Protein 7CLA (pdb70)

InterPro domains:
  IPR000551 MerR-type HTH domain [PF13411] (4-72)
  IPR000551 MerR-type HTH domain [PS50937] (3-72)
  IPR000551 MerR-type HTH domain [SM00422] (4-73)
  IPR009061 Putative DNA-binding domain superfamily [SSF46955] (4-116)
  IPR012925 TipAS antibiotic-recognition domain [PF07739] (133-251)
  IPR036244 TipA-like multidrug resistance regulator, antibiotic-recognition domain [G3DSA:1.10.490.50] (163-255)
  IPR036244 TipA-like multidrug resistance regulator, antibiotic-recognition domain [SSF89082] (163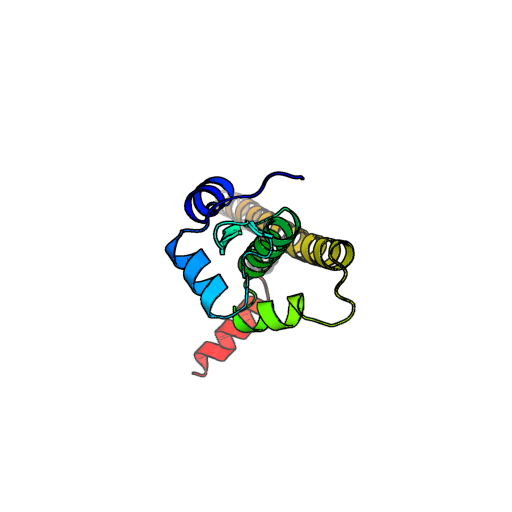-253)
  IPR047057 MerR transcriptional regulator [PTHR30204] (3-144)

B-factor: mean 44.34, std 19.72, range [11.97, 107.4]

Organism: Caulobacter vibrioides (strain ATCC 19089 / CIP 103742 / CB 15) (NCBI:txid190650)

Foldseek 3Di:
DADWAALVRLCVVPVPHSVVQVVCCVVVQQNQPDADPVRDGTHDPVSNLSVVQVVLCVVLVNDPVVSSVQCVPPPNDSVVSVVVSVVSVVVVVVLVVVVVVLVVVCVCCVVPVVPPDPVSNPPRDDVVVVVVVVVVVVD

Solvent-accessible surface area: 10253 Å² total; per-residue (Å²): 175,179,61,67,44,55,34,168,91,0,13,224,103,38,72,15,61,61,64,29,0,90,120,16,17,79,96,29,1,0,107,8,116,29,103,33,121,87,59,136,96,48,1,33,118,103,0,38,44,45,4,78,2,0,60,56,20,124,69,19,130,26,85,85,150,68,0,56,40,35,12,76,106,121,82,76,83,54,50,54,20,60,176,56,10,172,131,120,60,34,50,67,66,113,57,132,57,120,38,88,90,21,88,81,120,38,81,69,30,104,149,42,133,110,116,37,84,107,129,35,66,140,78,6,115,30,96,87,92,82,51,147,87,88,65,176,97,122,188

Sequence (139 aa):
HMSVYTVKQMARLSGVSVRALHHYDAIGLLKPRAVGANGYRYYDRQDLLRLQQILFHRALETPLKDIQAALDQPGFDLAAALRAQRERLAAQAERYARLVDVVDRTLADLEGDETMDDKHLFEGFDPEKQARHEAWLVE

Radius of gyration: 21.55 Å; Cα contacts (8 Å, |Δi|>4): 96; chains: 1; bounding box: 35×56×55 Å

Structure (mmCIF, N/CA/C/O backbone):
data_7CLA
#
_entry.id   7CLA
#
_cell.length_a   89.572
_cell.length_b   89.572
_cell.length_c   88.961
_cell.angle_alpha   90.000
_cell.angle_beta   90.000
_cell.angle_gamma   120.000
#
_symmetry.space_group_name_H-M   'P 65 2 2'
#
loop_
_entity.id
_entity.type
_entity.pdbx_description
1 polymer 'HTH-type transcriptional regulator SkgA'
2 water water
#
loop_
_atom_site.group_PDB
_atom_site.id
_atom_site.type_symbol
_atom_site.label_atom_id
_atom_site.label_alt_id
_atom_site.label_comp_id
_atom_site.label_asym_id
_atom_site.label_entity_id
_atom_site.label_seq_id
_atom_site.pdbx_PDB_ins_code
_atom_site.Cartn_x
_atom_site.Cartn_y
_atom_site.Cartn_z
_atom_site.occupancy
_atom_site.B_iso_or_equiv
_atom_site.auth_seq_id
_atom_site.auth_comp_id
_atom_site.auth_asym_id
_atom_site.auth_atom_id
_atom_site.pdbx_PDB_model_num
ATOM 1 N N . HIS A 1 7 ? -6.887 33.062 29.555 1.00 58.91 0 HIS A N 1
ATOM 2 C CA . HIS A 1 7 ? -7.804 31.867 29.651 1.00 57.90 0 HIS A CA 1
ATOM 3 C C . HIS A 1 7 ? -7.267 30.718 28.783 1.00 52.19 0 HIS A C 1
ATOM 4 O O . HIS A 1 7 ? -6.639 29.807 29.338 1.00 48.62 0 HIS A O 1
ATOM 11 N N . MET A 1 8 ? -7.540 30.726 27.470 1.00 50.01 1 MET A N 1
ATOM 12 C CA . MET A 1 8 ? -7.083 29.647 26.544 1.00 42.10 1 MET A CA 1
ATOM 13 C C . MET A 1 8 ? -5.712 30.044 25.961 1.00 33.83 1 MET A C 1
ATOM 14 O O . MET A 1 8 ? -4.998 29.158 25.487 1.00 29.17 1 MET A O 1
ATOM 19 N N . SER A 1 9 ? -5.344 31.332 26.039 1.00 28.62 2 SER A N 1
ATOM 20 C CA . SER A 1 9 ? -4.046 31.871 25.562 1.00 27.96 2 SER A CA 1
ATOM 21 C C . SER A 1 9 ? -2.873 31.096 26.169 1.00 27.80 2 SER A C 1
ATOM 22 O O . SER A 1 9 ? -2.936 30.733 27.346 1.00 26.43 2 SER A O 1
ATOM 25 N N . VAL A 1 10 ? -1.852 30.818 25.361 1.00 25.52 3 VAL A N 1
ATOM 26 C CA . VAL A 1 10 ? -0.601 30.173 25.820 1.00 26.02 3 VAL A CA 1
ATOM 27 C C . VAL A 1 10 ? 0.566 30.983 25.223 1.00 26.91 3 VAL A C 1
ATOM 28 O O . VAL A 1 10 ? 0.417 31.598 24.166 1.00 27.40 3 VAL A O 1
ATOM 32 N N . TYR A 1 11 ? 1.705 30.965 25.901 1.00 25.77 4 TYR A N 1
ATOM 33 C CA . TYR A 1 11 ? 2.780 31.957 25.730 1.00 23.56 4 TYR A CA 1
ATOM 34 C C . TYR A 1 11 ? 4.109 31.238 25.636 1.00 25.92 4 TYR A C 1
ATOM 35 O O . TYR A 1 11 ? 4.309 30.232 26.334 1.00 29.55 4 TYR A O 1
ATOM 44 N N . THR A 1 12 ? 4.987 31.706 24.753 1.00 27.46 5 THR A N 1
ATOM 45 C CA . THR A 1 12 ? 6.421 31.297 24.690 1.00 24.12 5 THR A CA 1
ATOM 46 C C . THR A 1 12 ? 7.142 32.042 25.808 1.00 23.36 5 THR A C 1
ATOM 47 O O . THR A 1 12 ? 6.551 32.954 26.430 1.00 21.14 5 THR A O 1
ATOM 51 N N . VAL A 1 13 ? 8.388 31.721 25.978 1.00 23.42 6 VAL A N 1
ATOM 52 C CA . VAL A 1 13 ? 9.204 32.394 26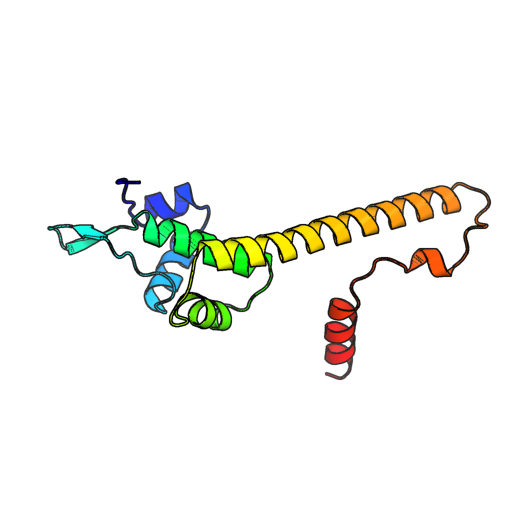.998 1.00 29.27 6 VAL A CA 1
ATOM 53 C C . VAL A 1 13 ? 9.261 33.887 26.681 1.00 27.86 6 VAL A C 1
ATOM 54 O O . VAL A 1 13 ? 9.138 34.680 27.626 1.00 26.13 6 VAL A O 1
ATOM 58 N N . LYS A 1 14 ? 9.485 34.238 25.427 1.00 30.34 7 LYS A N 1
ATOM 59 C CA . LYS A 1 14 ? 9.574 35.650 25.001 1.00 31.10 7 LYS A CA 1
ATOM 60 C C . LYS A 1 14 ? 8.292 36.389 25.370 1.00 27.13 7 LYS A C 1
ATOM 61 O O . LYS A 1 14 ? 8.375 37.495 25.855 1.00 26.15 7 LYS A O 1
ATOM 67 N N . GLN A 1 15 ? 7.156 35.766 25.116 1.00 25.17 8 GLN A N 1
ATOM 68 C CA . GLN A 1 15 ? 5.843 36.390 25.393 1.00 25.01 8 GLN A CA 1
ATOM 69 C C . GLN A 1 15 ? 5.620 36.480 26.897 1.00 21.95 8 GLN A C 1
ATOM 70 O O . GLN A 1 15 ? 5.060 37.475 27.292 1.00 22.23 8 GLN A O 1
ATOM 76 N N . MET A 1 16 ? 6.010 35.451 27.672 1.00 20.63 9 MET A N 1
ATOM 77 C CA . MET A 1 16 ? 5.729 35.358 29.117 1.00 18.93 9 MET A CA 1
ATOM 78 C C . MET A 1 16 ? 6.541 36.467 29.821 1.00 20.05 9 MET A C 1
ATOM 79 O O . MET A 1 16 ? 5.972 37.213 30.689 1.00 18.08 9 MET A O 1
ATOM 84 N N . ALA A 1 17 ? 7.784 36.672 29.373 1.00 20.93 1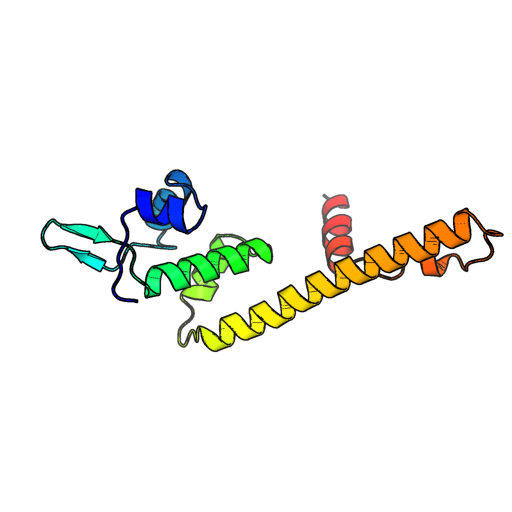0 ALA A N 1
ATOM 85 C CA . ALA A 1 17 ? 8.668 37.763 29.846 1.00 22.01 10 ALA A CA 1
ATOM 86 C C . ALA A 1 17 ? 7.973 39.108 29.648 1.00 22.37 10 ALA A C 1
ATOM 87 O O . ALA A 1 17 ? 7.758 39.789 30.678 1.00 22.05 10 ALA A O 1
ATOM 89 N N . ARG A 1 18 ? 7.603 39.419 28.410 1.00 24.24 11 ARG A N 1
ATOM 90 C CA . ARG A 1 18 ? 6.936 40.685 28.004 1.00 30.48 11 ARG A CA 1
ATOM 91 C C . ARG A 1 18 ? 5.651 40.901 28.803 1.00 26.53 11 ARG A C 1
ATOM 92 O O . ARG A 1 18 ? 5.540 41.917 29.435 1.00 31.02 11 ARG A O 1
ATOM 100 N N . LEU A 1 19 ? 4.822 39.894 28.935 1.00 24.27 12 LEU A N 1
ATOM 101 C CA . LEU A 1 19 ? 3.551 39.973 29.699 1.00 23.61 12 LEU A CA 1
ATOM 102 C C . LEU A 1 19 ? 3.786 40.217 31.190 1.00 24.00 12 LEU A C 1
ATOM 103 O O . LEU A 1 19 ? 3.095 41.029 31.758 1.00 27.09 12 LEU A O 1
ATOM 108 N N . SER A 1 20 ? 4.736 39.517 31.813 1.00 25.34 13 SER A N 1
ATOM 109 C CA . SER A 1 20 ? 4.904 39.402 33.282 1.00 23.93 13 SER A CA 1
ATOM 110 C C . SER A 1 20 ? 5.920 40.406 33.814 1.00 23.95 13 SER A C 1
ATOM 111 O O . SER A 1 20 ? 5.895 40.656 35.006 1.00 24.43 13 SER A O 1
ATOM 114 N N . GLY A 1 21 ? 6.839 40.867 32.970 1.00 25.03 14 GLY A N 1
ATOM 115 C CA . GLY A 1 21 ? 7.975 41.697 33.397 1.00 25.23 14 GLY A CA 1
ATOM 116 C C . GLY A 1 21 ? 9.111 40.889 34.009 1.00 26.96 14 GLY A C 1
ATOM 117 O O . GLY A 1 21 ? 10.065 41.497 34.485 1.00 30.60 14 GLY A O 1
ATOM 118 N N . VAL A 1 22 ? 8.993 39.571 34.128 1.00 27.54 15 VAL A N 1
ATOM 119 C CA . VAL A 1 22 ? 10.111 38.685 34.553 1.00 26.36 15 VAL A CA 1
ATOM 120 C C . VAL A 1 22 ? 10.977 38.436 33.304 1.00 30.15 15 VAL A C 1
ATOM 121 O O . VAL A 1 22 ? 10.471 38.390 32.173 1.00 34.37 15 VAL A O 1
ATOM 125 N N . SER A 1 23 ? 12.282 38.342 33.439 1.00 31.61 16 SER A N 1
ATOM 126 C CA . SER A 1 23 ? 13.146 38.231 32.250 1.00 32.61 16 SER A CA 1
ATOM 127 C C . SER A 1 23 ? 13.118 36.779 31.758 1.00 31.91 16 SER A C 1
ATOM 128 O O . SER A 1 23 ? 12.829 35.843 32.546 1.00 32.65 16 SER A O 1
ATOM 131 N N . VAL A 1 24 ? 13.467 36.606 30.501 1.00 30.55 17 VAL A N 1
ATOM 132 C CA . VAL A 1 24 ? 13.780 35.292 29.886 1.00 33.86 17 VAL A CA 1
ATOM 133 C C . VAL A 1 24 ? 14.821 34.522 30.720 1.00 36.16 17 VAL A C 1
ATOM 134 O O . VAL A 1 24 ? 14.577 33.337 30.972 1.00 36.18 17 VAL A O 1
ATOM 138 N N . ARG A 1 25 ? 15.848 35.200 31.245 1.00 38.40 18 ARG A N 1
ATOM 139 C CA . ARG A 1 25 ? 16.890 34.611 32.130 1.00 39.89 18 ARG A CA 1
ATOM 140 C C . ARG A 1 25 ? 16.191 33.982 33.337 1.00 38.68 18 ARG A C 1
ATOM 141 O O . ARG A 1 25 ? 16.311 32.763 33.550 1.00 41.77 18 ARG A O 1
ATOM 143 N N . ALA A 1 26 ? 15.425 34.762 34.078 1.00 34.42 19 ALA A N 1
ATOM 144 C CA . ALA A 1 26 ? 14.751 34.221 35.273 1.00 32.47 19 ALA A CA 1
ATOM 145 C C . ALA A 1 26 ? 13.807 33.061 34.905 1.00 32.17 19 ALA A C 1
ATOM 146 O O . ALA A 1 26 ? 13.734 32.077 35.621 1.00 38.62 19 ALA A O 1
ATOM 148 N N . LEU A 1 27 ? 13.065 33.137 33.822 1.00 32.86 20 LEU A N 1
ATOM 149 C CA . LEU A 1 27 ? 12.027 32.101 33.556 1.00 34.07 20 LEU A CA 1
ATOM 150 C C . LEU A 1 27 ? 12.685 30.757 33.230 1.00 30.78 20 LEU A C 1
ATOM 151 O O . LEU A 1 27 ? 12.106 29.707 33.537 1.00 28.74 20 LEU A O 1
ATOM 156 N N . HIS A 1 28 ? 13.840 30.806 32.597 1.00 31.74 21 HIS A N 1
ATOM 157 C CA . HIS A 1 28 ? 14.649 29.608 32.262 1.00 35.17 21 HIS A CA 1
ATOM 158 C C . HIS A 1 28 ? 15.215 28.999 33.546 1.00 37.45 21 HIS A C 1
ATOM 159 O O . HIS A 1 28 ? 15.212 27.765 33.680 1.00 34.84 21 HIS A O 1
ATOM 166 N N . HIS A 1 29 ? 15.590 29.853 34.494 1.00 40.09 22 HIS A N 1
ATOM 167 C CA . HIS A 1 29 ? 16.078 29.421 35.817 1.00 45.73 22 HIS A CA 1
ATOM 168 C C . HIS A 1 29 ? 14.941 28.816 36.627 1.00 44.47 22 HIS A C 1
ATOM 169 O O . HIS A 1 29 ? 15.131 27.671 37.150 1.00 45.34 22 HIS A O 1
ATOM 176 N N . TYR A 1 30 ? 13.782 29.471 36.617 1.00 40.63 23 TYR A N 1
ATOM 177 C CA . TYR A 1 30 ? 12.580 28.993 37.335 1.00 38.10 23 TYR A CA 1
ATOM 178 C C . TYR A 1 30 ? 12.189 27.654 36.757 1.00 37.65 23 TYR A C 1
ATOM 179 O O . TYR A 1 30 ? 11.735 26.794 37.507 1.00 38.47 23 TYR A O 1
ATOM 188 N N . ASP A 1 31 ? 12.378 27.490 35.454 1.00 40.77 24 ASP A N 1
ATOM 189 C CA . ASP A 1 31 ? 12.066 26.219 34.730 1.00 43.78 24 ASP A CA 1
ATOM 190 C C . ASP A 1 31 ? 13.056 25.122 35.146 1.00 44.32 24 ASP A C 1
ATOM 191 O O . ASP A 1 31 ? 12.642 23.988 35.392 1.00 43.11 24 ASP A O 1
ATOM 196 N N . ALA A 1 32 ? 14.337 25.447 35.175 1.00 47.48 25 ALA A N 1
ATOM 197 C CA . ALA A 1 32 ? 15.407 24.457 35.402 1.00 51.19 25 ALA A CA 1
ATOM 198 C C . ALA A 1 32 ? 15.216 23.864 36.810 1.00 55.28 25 ALA A C 1
ATOM 199 O O . ALA A 1 32 ? 15.251 22.599 36.952 1.00 56.46 25 ALA A O 1
ATOM 201 N N . ILE A 1 33 ? 14.912 24.728 37.792 1.00 51.66 26 ILE A N 1
ATOM 202 C CA . ILE A 1 33 ? 14.842 24.330 39.235 1.00 50.16 26 ILE A CA 1
ATOM 203 C C . ILE A 1 33 ? 13.438 23.805 39.605 1.00 51.90 26 ILE A C 1
ATOM 204 O O . ILE A 1 33 ? 13.221 23.515 40.794 1.00 62.95 26 ILE A O 1
ATOM 209 N N . GLY A 1 34 ? 12.522 23.635 38.650 1.00 47.38 27 GLY A N 1
ATOM 210 C CA . GLY A 1 34 ? 11.227 22.956 38.847 1.00 43.85 27 GLY A CA 1
ATOM 211 C C . GLY A 1 34 ? 10.186 23.872 39.481 1.00 44.04 27 GLY A C 1
ATOM 212 O O . GLY A 1 34 ? 9.017 23.433 39.745 1.00 41.27 27 GLY A O 1
ATOM 213 N N . LEU A 1 35 ? 10.562 25.121 39.710 1.00 42.55 28 LEU A N 1
ATOM 214 C CA . LEU A 1 35 ? 9.664 26.133 40.313 1.00 42.29 28 LEU A CA 1
ATOM 215 C C . LEU A 1 35 ? 8.495 26.450 39.368 1.00 40.63 28 LEU A C 1
ATOM 216 O O . LEU A 1 35 ? 7.356 26.497 39.830 1.00 42.23 28 LEU A O 1
ATOM 221 N N . LEU A 1 36 ? 8.772 26.667 38.081 1.00 39.83 29 LEU A N 1
ATOM 222 C CA . LEU A 1 36 ? 7.750 27.008 37.062 1.00 35.54 29 LEU A CA 1
ATOM 223 C C . LEU A 1 36 ? 8.155 26.416 35.735 1.00 35.69 29 LEU A C 1
ATOM 224 O O . LEU A 1 36 ? 8.976 27.022 35.098 1.00 33.90 29 LEU A O 1
ATOM 229 N N . LYS A 1 37 ? 7.543 25.290 35.380 1.00 41.06 30 LYS A N 1
ATOM 230 C CA . LYS A 1 37 ? 7.766 24.507 34.146 1.00 41.47 30 LYS A CA 1
ATOM 231 C C . LYS A 1 37 ? 6.568 24.691 33.218 1.00 42.97 30 LYS A C 1
ATOM 232 O O . LYS A 1 37 ? 5.471 24.264 33.589 1.00 46.85 30 LYS A O 1
ATOM 238 N N . PRO A 1 38 ? 6.712 25.268 32.000 1.00 39.32 31 PRO A N 1
ATOM 239 C CA . PRO A 1 38 ? 5.574 25.406 31.101 1.00 41.52 31 PRO A CA 1
ATOM 240 C C . PRO A 1 38 ? 4.901 24.040 30.900 1.00 46.45 31 PRO A C 1
ATOM 241 O O . PRO A 1 38 ? 5.513 23.183 30.270 1.00 44.88 31 PRO A O 1
ATOM 245 N N . ARG A 1 39 ? 3.652 23.937 31.362 1.00 53.21 32 ARG A N 1
ATOM 246 C CA . ARG A 1 39 ? 2.772 22.742 31.321 1.00 57.92 32 ARG A CA 1
ATOM 247 C C . ARG A 1 39 ? 2.320 22.455 29.894 1.00 61.49 32 ARG A C 1
ATOM 248 O O . ARG A 1 39 ? 2.550 21.354 29.439 1.00 56.03 32 ARG A O 1
ATOM 256 N N . ALA A 1 40 ? 1.659 23.423 29.256 1.00 64.56 33 ALA A N 1
ATOM 257 C CA . ALA A 1 40 ? 1.110 23.228 27.899 1.00 64.51 33 ALA A CA 1
ATOM 258 C C . ALA A 1 40 ? 2.209 22.860 26.900 1.00 69.68 33 ALA A C 1
ATOM 259 O O . ALA A 1 40 ? 3.190 23.575 26.740 1.00 62.14 33 ALA A O 1
ATOM 261 N N . VAL A 1 41 ? 2.030 21.709 26.261 1.00 72.40 34 VAL A N 1
ATOM 262 C CA . VAL A 1 41 ? 2.988 21.235 25.232 1.00 71.74 34 VAL A CA 1
ATOM 263 C C . VAL A 1 41 ? 2.209 21.108 23.935 1.00 67.18 34 VAL A C 1
ATOM 264 O O . VAL A 1 41 ? 1.174 20.447 23.951 1.00 65.02 34 VAL A O 1
ATOM 268 N N . GLY A 1 42 ? 2.789 21.629 22.852 1.00 64.70 35 GLY A N 1
ATOM 269 C CA . GLY A 1 42 ? 2.222 21.522 21.501 1.00 67.41 35 GLY A CA 1
ATOM 270 C C . GLY A 1 42 ? 2.630 20.215 20.835 1.00 78.21 35 GLY A C 1
ATOM 271 O O . GLY A 1 42 ? 3.301 19.394 21.462 1.00 70.93 35 GLY A O 1
ATOM 272 N N . ALA A 1 43 ? 2.209 20.033 19.579 1.00 88.96 36 ALA A N 1
ATOM 273 C CA . ALA A 1 43 ? 2.528 18.806 18.810 1.00 89.40 36 ALA A CA 1
ATOM 274 C C . ALA A 1 43 ? 3.965 18.888 18.284 1.00 91.59 36 ALA A C 1
ATOM 275 O O . ALA A 1 43 ? 4.500 17.846 17.855 1.00 94.32 36 ALA A O 1
ATOM 277 N N . ASN A 1 44 ? 4.556 20.086 18.319 1.00 87.10 37 ASN A N 1
ATOM 278 C CA . ASN A 1 44 ? 5.949 20.295 17.838 1.00 82.26 37 ASN A CA 1
ATOM 279 C C . ASN A 1 44 ? 6.915 20.163 19.021 1.00 78.41 37 ASN A C 1
ATOM 280 O O . ASN A 1 44 ? 8.064 20.633 18.900 1.00 81.24 37 ASN A O 1
ATOM 285 N N . GLY A 1 45 ? 6.458 19.545 20.115 1.00 72.30 38 GLY A N 1
ATOM 286 C CA . GLY A 1 45 ? 7.303 19.361 21.319 1.00 64.77 38 GLY A CA 1
ATOM 287 C C . GLY A 1 45 ? 7.621 20.670 22.074 1.00 58.93 38 GLY A C 1
ATOM 288 O O . GLY A 1 45 ? 8.305 20.620 23.116 1.00 57.11 38 GLY A O 1
ATOM 289 N N . TYR A 1 46 ? 7.195 21.830 21.581 1.00 52.65 39 TYR A N 1
ATOM 290 C CA . TYR A 1 46 ? 7.418 23.122 22.271 1.00 55.34 39 TYR A CA 1
ATOM 291 C C . TYR A 1 46 ? 6.467 23.183 23.475 1.00 50.25 39 TYR A C 1
ATOM 292 O O . TYR A 1 46 ? 5.319 22.617 23.470 1.00 45.52 39 TYR A O 1
ATOM 301 N N . ARG A 1 47 ? 6.986 23.857 24.498 1.00 43.37 40 ARG A N 1
ATOM 302 C CA . ARG A 1 47 ? 6.363 24.094 25.820 1.00 45.20 40 ARG A CA 1
ATOM 303 C C . ARG A 1 47 ? 5.916 25.555 25.934 1.00 38.28 40 ARG A C 1
ATOM 304 O O . ARG A 1 47 ? 6.657 26.438 25.599 1.00 32.32 40 ARG A O 1
ATOM 312 N N . TYR A 1 48 ? 4.694 25.736 26.392 1.00 33.39 41 TYR A N 1
ATOM 313 C CA . TYR A 1 48 ? 4.001 27.040 26.486 1.00 28.94 41 TYR A CA 1
ATOM 314 C C . TYR A 1 48 ? 3.418 27.165 27.874 1.00 24.73 41 TYR A C 1
ATOM 315 O O . TYR A 1 48 ? 2.940 26.197 28.432 1.00 24.22 41 TYR A O 1
ATOM 324 N N . TYR A 1 49 ? 3.447 28.376 28.383 1.00 23.82 42 TYR A N 1
ATOM 325 C CA . TYR A 1 49 ? 2.835 28.731 29.664 1.00 21.52 42 TYR A CA 1
ATOM 326 C C . TYR A 1 49 ? 1.356 28.931 29.399 1.00 21.68 42 TYR A C 1
ATOM 327 O O . TYR A 1 49 ? 0.958 29.783 28.491 1.00 18.97 42 TYR A O 1
ATOM 336 N N . ASP A 1 50 ? 0.547 28.279 30.228 1.00 22.31 43 ASP A N 1
ATOM 337 C CA . ASP A 1 50 ? -0.920 28.469 30.162 1.00 24.13 43 ASP A CA 1
ATOM 338 C C . ASP A 1 50 ? -1.372 29.281 31.382 1.00 24.00 43 ASP A C 1
ATOM 339 O O . ASP A 1 50 ? -0.531 29.595 32.249 1.00 23.46 43 ASP A O 1
ATOM 344 N N . ARG A 1 51 ? -2.672 29.571 31.450 1.00 25.04 44 ARG A N 1
ATOM 345 C CA . ARG A 1 51 ? -3.324 30.287 32.556 1.00 26.35 44 ARG A CA 1
ATOM 346 C C . ARG A 1 51 ? -2.866 29.771 33.925 1.00 28.42 44 ARG A C 1
ATOM 347 O O . ARG A 1 51 ? -2.594 30.583 34.770 1.00 29.79 44 ARG A O 1
ATOM 355 N N . GLN A 1 52 ? -2.781 28.469 34.142 1.00 29.83 45 GLN A N 1
ATOM 356 C CA . GLN A 1 52 ? -2.382 27.874 35.441 1.00 31.25 45 GLN A CA 1
ATOM 357 C C . GLN A 1 52 ? -0.933 28.266 35.761 1.00 28.49 45 GLN A C 1
ATOM 358 O O . GLN A 1 52 ? -0.669 28.577 36.965 1.00 28.85 45 GLN A O 1
ATOM 364 N N . ASP A 1 53 ? -0.058 28.268 34.750 1.00 25.12 46 ASP A N 1
ATOM 365 C CA . ASP A 1 53 ? 1.354 28.707 34.851 1.00 25.90 46 ASP A CA 1
ATOM 366 C C . ASP A 1 53 ? 1.387 30.216 35.189 1.00 26.67 46 ASP A C 1
ATOM 367 O O . ASP A 1 53 ? 2.217 30.623 35.962 1.00 25.43 46 ASP A O 1
ATOM 372 N N . LEU A 1 54 ? 0.513 31.019 34.583 1.00 27.18 47 LEU A N 1
ATOM 373 C CA . LEU A 1 54 ? 0.478 32.477 34.820 1.00 27.83 47 LEU A CA 1
ATOM 374 C C . LEU A 1 54 ? 0.129 32.735 36.297 1.00 27.49 47 LEU A C 1
ATOM 375 O O . LEU A 1 54 ? 0.775 33.649 36.961 1.00 27.26 47 LEU A O 1
ATOM 380 N N . LEU A 1 55 ? -0.818 31.963 36.810 1.00 26.06 48 LEU A N 1
ATOM 381 C CA . LEU A 1 55 ? -1.274 32.077 38.210 1.00 27.22 48 LEU A CA 1
ATOM 382 C C . LEU A 1 55 ? -0.138 31.622 39.153 1.00 27.51 48 LEU A C 1
ATOM 383 O O . LEU A 1 55 ? 0.020 32.273 40.225 1.00 27.25 48 LEU A O 1
ATOM 388 N N . ARG A 1 56 ? 0.598 30.556 38.800 1.00 25.75 49 ARG A N 1
ATOM 389 C CA . ARG A 1 56 ? 1.765 30.133 39.601 1.00 26.52 49 ARG A CA 1
ATOM 390 C C . ARG A 1 56 ? 2.817 31.243 39.539 1.00 24.63 49 ARG A C 1
ATOM 391 O O . ARG A 1 56 ? 3.387 31.547 40.551 1.00 25.88 49 ARG A O 1
ATOM 399 N N . LEU A 1 57 ? 3.103 31.844 38.379 1.00 24.94 50 LEU A N 1
ATOM 400 C CA . LEU A 1 57 ? 4.112 32.918 38.332 1.00 23.78 50 LEU A CA 1
ATOM 401 C C . LEU A 1 57 ? 3.629 34.090 39.203 1.00 23.66 50 LEU A C 1
ATOM 402 O O . LEU A 1 57 ? 4.453 34.623 39.909 1.00 22.76 50 LEU A O 1
ATOM 407 N N . GLN A 1 58 ? 2.338 34.465 39.155 1.00 21.91 51 GLN A N 1
ATOM 408 C CA . GLN A 1 58 ? 1.793 35.530 40.025 1.00 22.56 51 GLN A CA 1
ATOM 409 C C . GLN A 1 58 ? 2.040 35.188 41.512 1.00 24.27 51 GLN A C 1
ATOM 410 O O . GLN A 1 58 ? 2.348 36.126 42.337 1.00 24.50 51 GLN A O 1
ATO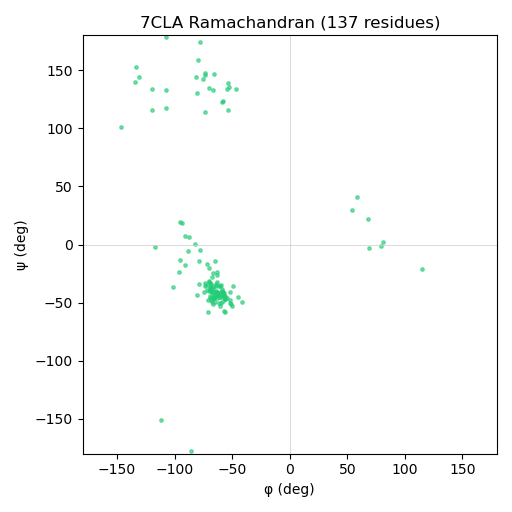M 416 N N . GLN A 1 59 ? 1.851 33.935 41.877 1.00 24.41 52 GLN A N 1
ATOM 417 C CA . GLN A 1 59 ? 2.144 33.449 43.249 1.00 27.22 52 GLN A CA 1
ATOM 418 C C . GLN A 1 59 ? 3.621 33.716 43.562 1.00 26.89 52 GLN A C 1
ATOM 419 O O . GLN A 1 59 ? 3.894 34.309 44.615 1.00 28.41 52 GLN A O 1
ATOM 425 N N . ILE A 1 60 ? 4.530 33.349 42.667 1.00 26.36 53 ILE A N 1
ATOM 426 C CA . ILE A 1 60 ? 5.990 33.604 42.876 1.00 27.09 53 ILE A CA 1
ATOM 427 C C . ILE A 1 60 ? 6.227 35.112 43.069 1.00 25.76 53 ILE A C 1
ATOM 428 O O . ILE A 1 60 ? 7.014 35.469 44.010 1.00 26.16 53 ILE A O 1
ATOM 433 N N . LEU A 1 61 ? 5.549 35.980 42.304 1.00 23.17 54 LEU A N 1
ATOM 434 C CA . LEU A 1 61 ? 5.827 37.437 42.399 1.00 24.32 54 LEU A CA 1
ATOM 435 C C . LEU A 1 61 ? 5.257 38.001 43.707 1.00 24.07 54 LEU A C 1
ATOM 436 O O . LEU A 1 61 ? 5.882 38.906 44.266 1.00 21.78 54 LEU A O 1
ATOM 441 N N . PHE A 1 62 ? 4.137 37.466 44.180 1.00 24.05 55 PHE A N 1
ATOM 442 C CA . PHE A 1 62 ? 3.547 37.882 45.462 1.00 26.01 55 PHE A CA 1
ATOM 443 C C . PHE A 1 62 ? 4.533 37.448 46.547 1.00 30.77 55 PHE A C 1
ATOM 444 O O . PHE A 1 62 ? 4.882 38.261 47.388 1.00 36.00 55 PHE A O 1
ATOM 452 N N . HIS A 1 63 ? 5.044 36.220 46.495 1.00 33.90 56 HIS A N 1
ATOM 453 C CA . HIS A 1 63 ? 5.995 35.716 47.521 1.00 33.62 56 HIS A CA 1
ATOM 454 C C . HIS A 1 63 ? 7.221 36.640 47.558 1.00 35.51 56 HIS A C 1
ATOM 455 O O . HIS A 1 63 ? 7.646 37.012 48.637 1.00 38.96 56 HIS A O 1
ATOM 462 N N . ARG A 1 64 ? 7.726 37.035 46.405 1.00 37.41 57 ARG A N 1
ATOM 463 C CA . ARG A 1 64 ? 8.928 37.889 46.358 1.00 39.55 57 ARG A CA 1
ATOM 464 C C . ARG A 1 64 ? 8.617 39.297 46.854 1.00 36.03 57 ARG A C 1
ATOM 465 O O . ARG A 1 64 ? 9.506 39.919 47.371 1.00 41.73 57 ARG A O 1
ATOM 473 N N . ALA A 1 65 ? 7.405 39.780 46.654 1.00 32.14 58 ALA A N 1
ATOM 474 C CA . ALA A 1 65 ? 7.011 41.083 47.181 1.00 29.28 58 ALA A CA 1
ATOM 475 C C . ALA A 1 65 ? 7.061 40.988 48.698 1.00 30.63 58 ALA A C 1
ATOM 476 O O . ALA A 1 65 ? 7.386 41.992 49.328 1.00 31.42 58 ALA A O 1
ATOM 478 N N . LEU A 1 66 ? 6.702 39.824 49.231 1.00 28.59 59 LEU A N 1
ATOM 479 C CA . LEU A 1 66 ? 6.622 39.569 50.683 1.00 30.78 59 LEU A CA 1
ATOM 480 C C . LEU A 1 66 ? 7.910 38.930 51.198 1.00 33.75 59 LEU A C 1
ATOM 481 O O . LEU A 1 66 ? 7.830 38.309 52.259 1.00 31.58 59 LEU A O 1
ATOM 486 N N . GLU A 1 67 ? 8.998 39.061 50.436 1.00 40.79 60 GLU A N 1
ATOM 487 C CA . GLU A 1 67 ? 10.392 38.663 50.790 1.00 46.41 60 GLU A CA 1
ATOM 488 C C . GLU A 1 67 ? 10.492 37.195 51.228 1.00 44.63 60 GLU A C 1
ATOM 489 O O . GLU A 1 67 ? 11.349 36.926 52.046 1.00 42.44 60 GLU A O 1
ATOM 495 N N . THR A 1 68 ? 9.633 36.298 50.724 1.00 41.99 61 THR A N 1
ATOM 496 C CA . THR A 1 68 ? 9.793 34.832 50.865 1.00 41.07 61 THR A CA 1
ATOM 497 C C . THR A 1 68 ? 11.020 34.378 50.084 1.00 46.49 61 THR A C 1
ATOM 498 O O . THR A 1 68 ? 11.264 34.831 48.958 1.00 44.67 61 THR A O 1
ATOM 502 N N . PRO A 1 69 ? 11.887 33.540 50.695 1.00 52.21 62 PRO A N 1
ATOM 503 C CA . PRO A 1 69 ? 13.082 33.068 49.997 1.00 50.09 62 PRO A CA 1
ATOM 504 C C . PRO A 1 69 ? 12.733 31.986 48.965 1.00 48.82 62 PRO A C 1
ATOM 505 O O . PRO A 1 69 ? 11.897 31.138 49.189 1.00 45.69 62 PRO A O 1
ATOM 509 N N . LEU A 1 70 ? 13.433 32.044 47.842 1.00 51.46 63 LEU A N 1
ATOM 510 C CA . LEU A 1 70 ? 13.196 31.205 46.654 1.00 55.65 63 LEU A CA 1
ATOM 511 C C . LEU A 1 70 ? 12.890 29.746 47.023 1.00 60.01 63 LEU A C 1
ATOM 512 O O . LEU A 1 70 ? 11.874 29.226 46.518 1.00 63.57 63 LEU A O 1
ATOM 517 N N . LYS A 1 71 ? 13.674 29.071 47.875 1.00 65.44 64 LYS A N 1
ATOM 518 C CA . LYS A 1 71 ? 13.380 27.636 48.160 1.00 67.49 64 LYS A CA 1
ATOM 519 C C . LYS A 1 71 ? 12.040 27.499 48.896 1.00 70.39 64 LYS A C 1
ATOM 520 O O . LYS A 1 71 ? 11.328 26.474 48.642 1.00 77.91 64 LYS A O 1
ATOM 526 N N . ASP A 1 72 ? 11.711 28.454 49.778 1.00 61.32 65 ASP A N 1
ATOM 527 C CA . ASP A 1 72 ? 10.471 28.388 50.594 1.00 62.39 65 ASP A CA 1
ATOM 528 C C . ASP A 1 72 ? 9.265 28.440 49.665 1.00 58.55 65 ASP A C 1
ATOM 529 O O . ASP A 1 72 ? 8.237 27.807 50.032 1.00 54.42 65 ASP A O 1
ATOM 534 N N . ILE A 1 73 ? 9.405 29.158 48.529 1.00 51.81 66 ILE A N 1
ATOM 535 C CA . ILE A 1 73 ? 8.318 29.342 47.520 1.00 44.79 66 ILE A CA 1
ATOM 536 C C . ILE A 1 73 ? 7.900 27.970 46.967 1.00 43.58 66 ILE A C 1
ATOM 537 O O . ILE A 1 73 ? 6.671 27.657 46.984 1.00 37.41 66 ILE A O 1
ATOM 542 N N . GLN A 1 74 ? 8.867 27.180 46.491 1.00 44.09 67 GLN A N 1
ATOM 543 C CA . GLN A 1 74 ? 8.558 25.856 45.908 1.00 46.94 67 GLN A CA 1
ATOM 544 C C . GLN A 1 74 ? 7.667 25.082 46.879 1.00 50.31 67 GLN A C 1
ATOM 545 O O . GLN A 1 74 ? 6.558 24.585 46.452 1.00 47.00 67 GLN A O 1
ATOM 551 N N . ALA A 1 75 ? 8.154 24.998 48.123 1.00 51.38 68 ALA A N 1
ATOM 552 C CA . ALA A 1 75 ? 7.552 24.246 49.245 1.00 53.59 68 ALA A CA 1
ATOM 553 C C . ALA A 1 75 ? 6.094 24.660 49.377 1.00 48.76 68 ALA A C 1
ATOM 554 O O . ALA A 1 75 ? 5.189 23.791 49.419 1.00 51.27 68 ALA A O 1
ATOM 556 N N . ALA A 1 76 ? 5.884 25.970 49.418 1.00 49.46 69 ALA A N 1
ATOM 557 C CA . ALA A 1 76 ? 4.565 26.587 49.710 1.00 47.88 69 ALA A CA 1
ATOM 558 C C . ALA A 1 76 ? 3.602 26.302 48.562 1.00 49.37 69 ALA A C 1
ATOM 559 O O . ALA A 1 76 ? 2.427 26.011 48.832 1.00 54.85 69 ALA A O 1
ATOM 561 N N . LEU A 1 77 ? 4.102 26.324 47.328 1.00 49.76 70 LEU A N 1
ATOM 562 C CA . LEU A 1 77 ? 3.257 26.124 46.127 1.00 53.38 70 LEU A CA 1
ATOM 563 C C . LEU A 1 77 ? 2.966 24.642 45.938 1.00 57.58 70 LEU A C 1
ATOM 564 O O . LEU A 1 77 ? 1.887 24.356 45.428 1.00 58.29 70 LEU A O 1
ATOM 569 N N . ASP A 1 78 ? 3.909 23.763 46.295 1.00 61.75 71 ASP A N 1
ATOM 570 C CA . ASP A 1 78 ? 3.796 22.297 46.038 1.00 65.26 71 ASP A CA 1
ATOM 571 C C . ASP A 1 78 ? 3.082 21.622 47.217 1.00 66.33 71 ASP A C 1
ATOM 572 O O . ASP A 1 78 ? 2.791 20.454 47.095 1.00 70.02 71 ASP A O 1
ATOM 577 N N . GLN A 1 79 ? 2.774 22.348 48.295 1.00 74.25 72 GLN A N 1
ATOM 578 C CA . GLN A 1 79 ? 2.046 21.826 49.491 1.00 76.21 72 GLN A CA 1
ATOM 579 C C . GLN A 1 79 ? 0.826 21.033 49.013 1.00 80.12 72 GLN A C 1
ATOM 580 O O . GLN A 1 79 ? 0.111 21.486 48.125 1.00 73.74 72 GLN A O 1
ATOM 586 N N . PRO A 1 80 ? 0.550 19.816 49.552 1.00 90.75 73 PRO A N 1
ATOM 587 C CA . PRO A 1 80 ? -0.647 19.064 49.184 1.00 85.93 73 PRO A CA 1
ATOM 588 C C . PRO A 1 80 ? -1.850 19.870 49.685 1.00 84.03 73 PRO A C 1
ATOM 589 O O . PRO A 1 80 ? -1.688 20.534 50.718 1.00 77.64 73 PRO A O 1
ATOM 593 N N . GLY A 1 81 ? -2.972 19.824 48.953 1.00 83.08 74 GLY A N 1
ATOM 594 C CA . GLY A 1 81 ? -4.209 20.569 49.284 1.00 80.47 74 GLY A CA 1
ATOM 595 C C . GLY A 1 81 ? -4.058 22.082 49.145 1.00 72.15 74 GLY A C 1
ATOM 596 O O . GLY A 1 81 ? -4.840 22.815 49.803 1.00 62.94 74 GLY A O 1
ATOM 597 N N . PHE A 1 82 ? -3.074 22.526 48.347 1.00 65.96 75 PHE A N 1
ATOM 598 C CA . PHE A 1 82 ? -2.812 23.955 48.025 1.00 62.26 75 PHE A CA 1
ATOM 599 C C . PHE A 1 82 ? -4.063 24.553 47.387 1.00 53.78 75 PHE A C 1
ATOM 600 O O . PHE A 1 82 ? -4.542 24.036 46.368 1.00 53.10 75 PHE A O 1
ATOM 608 N N . ASP A 1 83 ? -4.568 25.619 47.976 1.00 47.53 76 ASP A N 1
ATOM 609 C CA . ASP A 1 83 ? -5.806 26.275 47.494 1.00 50.73 76 ASP A CA 1
ATOM 610 C C . ASP A 1 83 ? -5.403 27.715 47.113 1.00 44.33 76 ASP A C 1
ATOM 611 O O . ASP A 1 83 ? -4.935 28.457 47.945 1.00 48.09 76 ASP A O 1
ATOM 616 N N . LEU A 1 84 ? -5.513 28.061 45.849 1.00 41.91 77 LEU A N 1
ATOM 617 C CA . LEU A 1 84 ? -4.983 29.326 45.303 1.00 39.89 77 LEU A CA 1
ATOM 618 C C . LEU A 1 84 ? -5.739 30.509 45.910 1.00 37.35 77 LEU A C 1
ATOM 619 O O . LEU A 1 84 ? -5.098 31.442 46.357 1.00 33.43 77 LEU A O 1
ATOM 624 N N . ALA A 1 85 ? -7.066 30.442 45.965 1.00 39.36 78 ALA A N 1
ATOM 625 C CA . ALA A 1 85 ? -7.915 31.482 46.595 1.00 39.13 78 ALA A CA 1
ATOM 626 C C . ALA A 1 85 ? -7.571 31.663 48.092 1.00 38.36 78 ALA A C 1
ATOM 627 O O . ALA A 1 85 ? -7.641 32.791 48.570 1.00 38.94 78 ALA A O 1
ATOM 629 N N . ALA A 1 86 ? -7.205 30.611 48.815 1.00 38.59 79 ALA A N 1
ATOM 630 C CA . ALA A 1 86 ? -6.760 30.722 50.222 1.00 38.64 79 ALA A CA 1
ATOM 631 C C . ALA A 1 86 ? -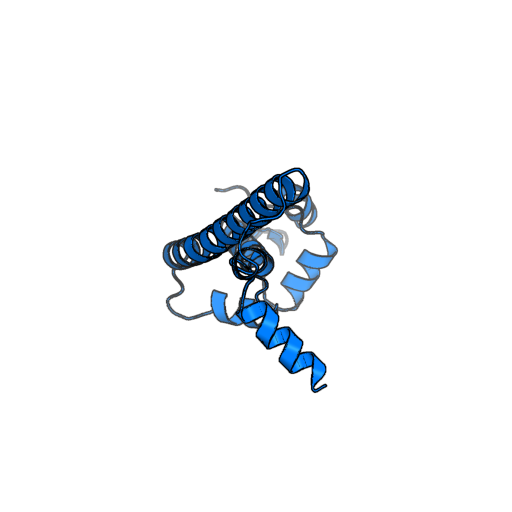5.437 31.477 50.239 1.00 36.60 79 ALA A C 1
ATOM 632 O O . ALA A 1 86 ? -5.308 32.452 51.022 1.00 37.46 79 ALA A O 1
ATOM 634 N N . ALA A 1 87 ? -4.492 31.030 49.415 1.00 35.18 80 ALA A N 1
ATOM 635 C CA . ALA A 1 87 ? -3.137 31.625 49.324 1.00 35.76 80 ALA A CA 1
ATOM 636 C C . ALA A 1 87 ? -3.268 33.119 49.011 1.00 36.35 80 ALA A C 1
ATOM 637 O O . ALA A 1 87 ? -2.593 33.933 49.696 1.00 38.05 80 ALA A O 1
ATOM 639 N N . LEU A 1 88 ? -4.110 33.464 48.027 1.00 32.64 81 LEU A N 1
ATOM 640 C CA . LEU A 1 88 ? -4.314 34.877 47.664 1.00 32.57 81 LEU A CA 1
ATOM 641 C C . LEU A 1 88 ? -4.826 35.642 48.878 1.00 31.96 81 LEU A C 1
ATOM 642 O O . LEU A 1 88 ? -4.382 36.792 49.018 1.00 32.18 81 LEU A O 1
ATOM 647 N N . ARG A 1 89 ? -5.727 35.080 49.700 1.00 33.56 82 ARG A N 1
ATOM 648 C CA . ARG A 1 89 ? -6.372 35.866 50.804 1.00 34.45 82 ARG A CA 1
ATOM 649 C C . ARG A 1 89 ? -5.355 36.107 51.899 1.00 32.09 82 ARG A C 1
ATOM 650 O O . ARG A 1 89 ? -5.385 37.170 52.470 1.00 30.57 82 ARG A O 1
ATOM 658 N N . ALA A 1 90 ? -4.478 35.144 52.120 1.00 32.16 83 ALA A N 1
ATOM 659 C CA . ALA A 1 90 ? -3.401 35.231 53.114 1.00 33.58 83 ALA A CA 1
ATOM 660 C C . ALA A 1 90 ? -2.412 36.300 52.632 1.00 35.01 83 ALA A C 1
ATOM 661 O O . ALA A 1 90 ? -1.878 37.068 53.484 1.00 34.28 83 ALA A O 1
ATOM 663 N N . GLN A 1 91 ? -2.129 36.312 51.320 1.00 34.68 84 GLN A N 1
ATOM 664 C CA . GLN A 1 91 ? -1.180 37.281 50.730 1.00 31.94 84 GLN A CA 1
ATOM 665 C C . GLN A 1 91 ? -1.830 38.668 50.831 1.00 30.47 84 GLN A C 1
ATOM 666 O O . GLN A 1 91 ? -1.118 39.679 51.013 1.00 28.28 84 GLN A O 1
ATOM 672 N N . ARG A 1 92 ? -3.139 38.732 50.709 1.00 30.19 85 ARG A N 1
ATOM 673 C CA . ARG A 1 92 ? -3.822 40.042 50.727 1.00 31.84 85 ARG A CA 1
ATOM 674 C C . ARG A 1 92 ? -3.511 40.711 52.069 1.00 34.24 85 ARG A C 1
ATOM 675 O O . ARG A 1 92 ? -3.039 41.881 52.085 1.00 35.34 85 ARG A O 1
ATOM 683 N N . GLU A 1 93 ? -3.718 39.959 53.141 1.00 36.90 86 GLU A N 1
ATOM 684 C CA . GLU A 1 93 ? -3.593 40.381 54.569 1.00 38.07 86 GLU A CA 1
ATOM 685 C C . GLU A 1 93 ? -2.193 40.937 54.848 1.00 31.13 86 GLU A C 1
ATOM 686 O O . GLU A 1 93 ? -2.080 41.989 55.463 1.00 33.13 86 GLU A O 1
ATOM 692 N N . ARG A 1 94 ? -1.181 40.266 54.350 1.00 27.39 87 ARG A N 1
ATOM 693 C CA . ARG A 1 94 ? 0.233 40.614 54.548 1.00 28.98 87 ARG A CA 1
ATOM 694 C C . ARG A 1 94 ? 0.612 41.822 53.697 1.00 29.09 87 ARG A C 1
ATOM 695 O O . ARG A 1 94 ? 1.302 42.730 54.202 1.00 29.88 87 ARG A O 1
ATOM 703 N N . LEU A 1 95 ? 0.132 41.887 52.464 1.00 27.65 88 LEU A N 1
ATOM 704 C CA . LEU A 1 95 ? 0.308 43.094 51.619 1.00 25.60 88 LEU A CA 1
ATOM 705 C C . LEU A 1 95 ? -0.410 44.297 52.243 1.00 24.51 88 LEU A C 1
ATOM 706 O O . LEU A 1 95 ? 0.179 45.432 52.241 1.00 24.94 88 LEU A O 1
ATOM 711 N N . ALA A 1 96 ? -1.646 44.121 52.681 1.00 23.01 89 ALA A N 1
ATOM 712 C CA . ALA A 1 96 ? -2.403 45.222 53.354 1.00 23.11 89 ALA A CA 1
ATOM 713 C C . ALA A 1 96 ? -1.569 45.698 54.562 1.00 24.70 89 ALA A C 1
ATOM 714 O O . ALA A 1 96 ? -1.362 46.910 54.768 1.00 25.63 89 ALA A O 1
ATOM 716 N N . ALA A 1 97 ? -1.034 44.775 55.342 1.00 25.48 90 ALA A N 1
ATOM 717 C CA . ALA A 1 97 ? -0.323 45.159 56.581 1.00 26.22 90 ALA A CA 1
ATOM 718 C C . ALA A 1 97 ? 0.905 46.015 56.194 1.00 25.50 90 ALA A C 1
ATOM 719 O O . ALA A 1 97 ? 1.140 47.041 56.869 1.00 28.15 90 ALA A O 1
ATOM 721 N N . GLN A 1 98 ? 1.621 45.653 55.117 1.00 23.73 91 GLN A N 1
ATOM 722 C CA . GLN A 1 98 ? 2.789 46.415 54.597 1.00 21.97 91 GLN A CA 1
ATOM 723 C C . GLN A 1 98 ? 2.332 47.819 54.150 1.00 20.11 91 GLN A C 1
ATOM 724 O O . GLN A 1 98 ? 2.969 48.811 54.529 1.00 20.40 91 GLN A O 1
ATOM 730 N N . ALA A 1 99 ? 1.214 47.937 53.465 1.00 19.80 92 ALA A N 1
ATOM 731 C CA . ALA A 1 99 ? 0.661 49.241 53.034 1.00 22.03 92 ALA A CA 1
ATOM 732 C C . ALA A 1 99 ? 0.380 50.118 54.273 1.00 23.28 92 ALA A C 1
ATOM 733 O O . ALA A 1 99 ? 0.708 51.282 54.236 1.00 22.37 92 ALA A O 1
ATOM 735 N N . GLU A 1 100 ? -0.175 49.539 55.331 1.00 27.48 93 GLU A N 1
ATOM 736 C CA . GLU A 1 100 ? -0.532 50.229 56.604 1.00 33.10 93 GLU A CA 1
ATOM 737 C C . GLU A 1 100 ? 0.769 50.633 57.317 1.00 30.38 93 GLU A C 1
ATOM 738 O O . GLU A 1 100 ? 0.880 51.799 57.728 1.00 27.16 93 GLU A O 1
ATOM 744 N N . ARG A 1 101 ? 1.744 49.728 57.440 1.00 27.35 94 ARG A N 1
ATOM 745 C CA . ARG A 1 101 ? 3.058 50.126 57.987 1.00 27.68 94 ARG A CA 1
ATOM 746 C C . ARG A 1 101 ? 3.626 51.357 57.260 1.00 25.91 94 ARG A C 1
ATOM 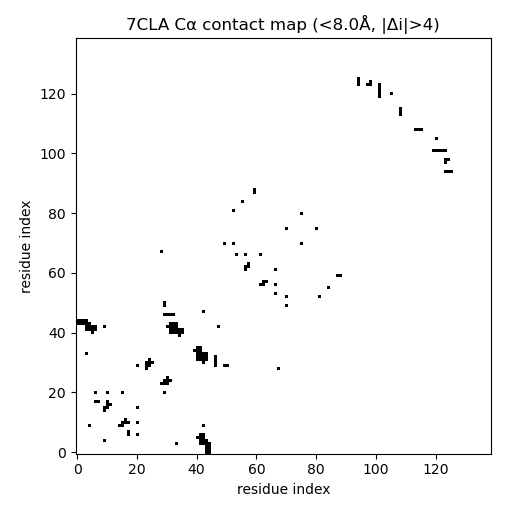747 O O . ARG A 1 101 ? 4.129 52.284 57.901 1.00 24.80 94 ARG A O 1
ATOM 755 N N . TYR A 1 102 ? 3.629 51.378 55.929 1.00 25.81 95 TYR A N 1
ATOM 756 C CA . TYR A 1 102 ? 4.296 52.468 55.176 1.00 24.19 95 TYR A CA 1
ATOM 757 C C . TYR A 1 102 ? 3.493 53.748 55.368 1.00 23.24 95 TYR A C 1
ATOM 758 O O . TYR A 1 102 ? 4.099 54.863 55.425 1.00 25.62 95 TYR A O 1
ATOM 767 N N . ALA A 1 103 ? 2.178 53.616 55.512 1.00 21.05 96 ALA A N 1
ATOM 768 C CA . ALA A 1 103 ? 1.277 54.777 55.629 1.00 23.11 96 ALA A CA 1
ATOM 769 C C . ALA A 1 103 ? 1.452 55.395 57.041 1.00 24.93 96 ALA A C 1
ATOM 770 O O . ALA A 1 103 ? 1.347 56.654 57.168 1.00 26.06 96 ALA A O 1
ATOM 772 N N . ARG A 1 104 ? 1.686 54.546 58.043 1.00 25.00 97 ARG A N 1
ATOM 773 C CA . ARG A 1 104 ? 1.965 54.917 59.452 1.00 28.93 97 ARG A CA 1
ATOM 774 C C . ARG A 1 104 ? 3.308 55.642 59.508 1.00 25.63 97 ARG A C 1
ATOM 775 O O . ARG A 1 104 ? 3.395 56.644 60.182 1.00 25.34 97 ARG A O 1
ATOM 783 N N . LEU A 1 105 ? 4.325 55.142 58.814 1.00 24.40 98 LEU A N 1
ATOM 784 C CA . LEU A 1 105 ? 5.658 55.806 58.769 1.00 22.39 98 LEU A CA 1
ATOM 785 C C . LEU A 1 105 ? 5.558 57.176 58.095 1.00 21.30 98 LEU A C 1
ATOM 786 O O . LEU A 1 105 ? 6.193 58.105 58.573 1.00 21.68 98 LEU A O 1
ATOM 791 N N . VAL A 1 106 ? 4.700 57.364 57.112 1.00 21.55 99 VAL A N 1
ATOM 792 C CA . VAL A 1 106 ? 4.486 58.734 56.533 1.00 22.69 99 VAL A CA 1
ATOM 793 C C . VAL A 1 106 ? 3.875 59.618 57.628 1.00 23.83 99 VAL A C 1
ATOM 794 O O . VAL A 1 106 ? 4.204 60.794 57.727 1.00 25.66 99 VAL A O 1
ATOM 798 N N . ASP A 1 107 ? 2.924 59.094 58.386 1.00 24.57 100 ASP A N 1
ATOM 799 C CA . ASP A 1 107 ? 2.260 59.856 59.486 1.00 25.48 100 ASP A CA 1
ATOM 800 C C . ASP A 1 107 ? 3.330 60.277 60.473 1.00 24.62 100 ASP A C 1
ATOM 801 O O . ASP A 1 107 ? 3.291 61.422 60.966 1.00 26.53 100 ASP A O 1
ATOM 806 N N . VAL A 1 108 ? 4.297 59.403 60.715 1.00 23.38 101 VAL A N 1
ATOM 807 C CA . VAL A 1 108 ? 5.363 59.723 61.705 1.00 22.40 101 VAL A CA 1
ATOM 808 C C . VAL A 1 108 ? 6.209 60.873 61.153 1.00 22.25 101 VAL A C 1
ATOM 809 O O . VAL A 1 108 ? 6.413 61.858 61.865 1.00 20.00 101 VAL A O 1
ATOM 813 N N . VAL A 1 109 ? 6.649 60.762 59.904 1.00 21.97 102 VAL A N 1
ATOM 814 C CA . VAL A 1 109 ? 7.343 61.899 59.228 1.00 23.21 102 VAL A CA 1
ATOM 815 C C . VAL A 1 109 ? 6.510 63.182 59.360 1.00 23.44 102 VAL A C 1
ATOM 816 O O . VAL A 1 109 ? 7.123 64.211 59.702 1.00 25.61 102 VAL A O 1
ATOM 820 N N . ASP A 1 110 ? 5.226 63.150 59.017 1.00 23.42 103 ASP A N 1
ATOM 821 C CA . ASP A 1 110 ? 4.337 64.345 59.064 1.00 26.82 103 ASP A CA 1
ATOM 822 C C . ASP A 1 110 ? 4.301 64.965 60.463 1.00 26.67 103 ASP A C 1
ATOM 823 O O . ASP A 1 110 ? 4.410 66.179 60.599 1.00 28.10 103 ASP A O 1
ATOM 828 N N . ARG A 1 111 ? 4.170 64.139 61.476 1.00 27.98 104 ARG A N 1
ATOM 829 C CA . ARG A 1 111 ? 4.065 64.610 62.855 1.00 29.22 104 ARG A CA 1
ATOM 830 C C . ARG A 1 111 ? 5.391 65.253 63.281 1.00 30.83 104 ARG A C 1
ATOM 831 O O . ARG A 1 111 ? 5.366 66.280 64.027 1.00 32.98 104 ARG A O 1
ATOM 839 N N . THR A 1 112 ? 6.503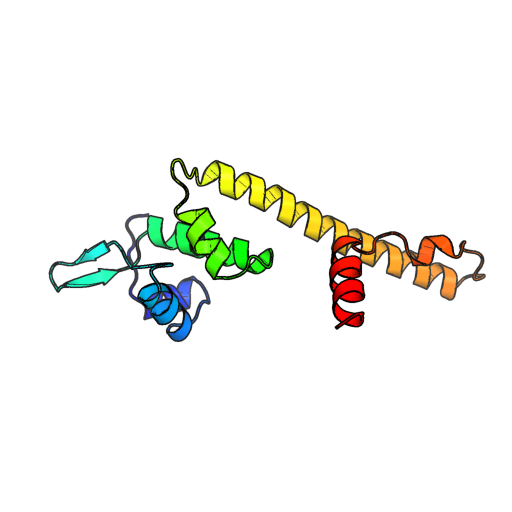 64.666 62.843 1.00 28.46 105 THR A N 1
ATOM 840 C CA . THR A 1 112 ? 7.880 65.074 63.192 1.00 29.42 105 THR A CA 1
ATOM 841 C C . THR A 1 112 ? 8.175 66.410 62.503 1.00 31.78 105 THR A C 1
ATOM 842 O O . THR A 1 112 ? 8.707 67.273 63.147 1.00 33.91 105 THR A O 1
ATOM 846 N N . LEU A 1 113 ? 7.875 66.539 61.210 1.00 35.65 106 LEU A N 1
ATOM 847 C CA . LEU A 1 113 ? 8.072 67.801 60.451 1.00 35.98 106 LEU A CA 1
ATOM 848 C C . LEU A 1 113 ? 7.349 68.954 61.171 1.00 35.94 106 LEU A C 1
ATOM 849 O O . LEU A 1 113 ? 7.942 70.019 61.342 1.00 34.81 106 LEU A O 1
ATOM 854 N N . ALA A 1 114 ? 6.116 68.729 61.592 1.00 37.39 107 ALA A N 1
ATOM 855 C CA . ALA A 1 114 ? 5.219 69.782 62.118 1.00 38.65 107 ALA A CA 1
ATOM 856 C C . ALA A 1 114 ? 5.736 70.201 63.493 1.00 38.25 107 ALA A C 1
ATOM 857 O O . ALA A 1 114 ? 5.735 71.375 63.787 1.00 44.33 107 ALA A O 1
ATOM 859 N N . ASP A 1 115 ? 6.197 69.251 64.285 1.00 38.71 108 ASP A N 1
ATOM 860 C CA . ASP A 1 115 ? 6.826 69.560 65.584 1.00 43.22 108 ASP A CA 1
ATOM 861 C C . ASP A 1 115 ? 8.057 70.419 65.316 1.00 44.18 108 ASP A C 1
ATOM 862 O O . ASP A 1 115 ? 8.251 71.466 65.953 1.00 46.26 108 ASP A O 1
ATOM 867 N N . LEU A 1 116 ? 8.868 69.932 64.405 1.00 44.58 109 LEU A N 1
ATOM 868 C CA . LEU A 1 116 ? 10.191 70.494 64.069 1.00 50.03 109 LEU A CA 1
ATOM 869 C C . LEU A 1 116 ? 10.062 71.961 63.615 1.00 50.99 109 LEU A C 1
ATOM 870 O O . LEU A 1 116 ? 10.877 72.783 63.982 1.00 49.01 109 LEU A O 1
ATOM 875 N N . GLU A 1 117 ? 9.057 72.261 62.807 1.00 56.90 110 GLU A N 1
ATOM 876 C CA . GLU A 1 117 ? 8.782 73.622 62.301 1.00 61.93 110 GLU A CA 1
ATOM 877 C C . GLU A 1 117 ? 7.817 74.336 63.253 1.00 66.81 110 GLU A C 1
ATOM 878 O O . GLU A 1 117 ? 7.442 75.458 62.918 1.00 73.24 110 GLU A O 1
ATOM 884 N N . GLY A 1 118 ? 7.506 73.726 64.408 1.00 60.63 111 GLY A N 1
ATOM 885 C CA . GLY A 1 118 ? 6.651 74.271 65.475 1.00 57.61 111 GLY A CA 1
ATOM 886 C C . GLY A 1 118 ? 7.506 74.551 66.689 1.00 60.06 111 GLY A C 1
ATOM 887 O O . GLY A 1 118 ? 8.711 74.790 66.504 1.00 56.81 111 GLY A O 1
ATOM 888 N N . ASP A 1 119 ? 6.922 74.471 67.894 1.00 70.22 112 ASP A N 1
ATOM 889 C CA . ASP A 1 119 ? 7.613 74.800 69.177 1.00 77.52 112 ASP A CA 1
ATOM 890 C C . ASP A 1 119 ? 8.466 73.638 69.713 1.00 74.24 112 ASP A C 1
ATOM 891 O O . ASP A 1 119 ? 9.056 73.806 70.801 1.00 76.12 112 ASP A O 1
ATOM 896 N N . GLU A 1 120 ? 8.502 72.510 68.997 1.00 70.49 113 GLU A N 1
ATOM 897 C CA . GLU A 1 120 ? 9.301 71.306 69.338 1.00 64.15 113 GLU A CA 1
ATOM 898 C C . GLU A 1 120 ? 8.915 70.772 70.718 1.00 54.46 113 GLU A C 1
ATOM 899 O O . GLU A 1 120 ? 9.801 70.255 71.431 1.00 56.69 113 GLU A O 1
ATOM 905 N N . THR A 1 121 ? 7.620 70.772 71.015 1.00 50.88 114 THR A N 1
ATOM 906 C CA . THR A 1 121 ? 7.056 70.284 72.304 1.00 51.99 114 THR A CA 1
ATOM 907 C C . THR A 1 121 ? 6.596 68.806 72.190 1.00 49.52 114 THR A C 1
ATOM 908 O O . THR A 1 121 ? 6.295 68.170 73.218 1.00 50.32 114 THR A O 1
ATOM 912 N N . MET A 1 122 ? 6.484 68.231 70.989 1.00 43.55 115 MET A N 1
ATOM 913 C CA . MET A 1 122 ? 5.981 66.829 70.847 1.00 37.75 115 MET A CA 1
ATOM 914 C C . MET A 1 122 ? 6.849 65.898 71.729 1.00 35.60 115 MET A C 1
ATOM 915 O O . MET A 1 122 ? 8.084 66.008 71.749 1.00 33.21 115 MET A O 1
ATOM 920 N N . ASP A 1 123 ? 6.189 65.031 72.474 1.00 36.42 116 ASP A N 1
ATOM 921 C CA . ASP A 1 123 ? 6.833 63.977 73.285 1.00 36.86 116 ASP A CA 1
ATOM 922 C C . ASP A 1 123 ? 7.794 63.160 72.393 1.00 34.06 116 ASP A C 1
ATOM 923 O O . ASP A 1 123 ? 7.442 62.730 71.275 1.00 32.17 116 ASP A O 1
ATOM 928 N N . ASP A 1 124 ? 8.980 62.900 72.909 1.00 31.31 117 ASP A N 1
ATOM 929 C CA . ASP A 1 124 ? 10.019 62.030 72.313 1.00 29.68 117 ASP A CA 1
ATOM 930 C C . ASP A 1 124 ? 9.496 60.662 71.856 1.00 30.86 117 ASP A C 1
ATOM 931 O O . ASP A 1 124 ? 10.086 60.114 70.889 1.00 29.81 117 ASP A O 1
ATOM 936 N N . LYS A 1 125 ? 8.550 60.044 72.559 1.00 28.91 118 LYS A N 1
ATOM 937 C CA . LYS A 1 125 ? 8.215 58.633 72.230 1.00 29.05 118 LYS A CA 1
ATOM 938 C C . LYS A 1 125 ? 7.579 58.598 70.845 1.00 26.97 118 LYS A C 1
ATOM 939 O O . LYS A 1 125 ? 7.529 57.525 70.235 1.00 25.36 118 LYS A O 1
ATOM 945 N N . HIS A 1 126 ? 6.981 59.703 70.418 1.00 25.99 119 HIS A N 1
ATOM 946 C CA . HIS A 1 126 ? 6.197 59.745 69.159 1.00 26.32 119 HIS A CA 1
ATOM 947 C C . HIS A 1 126 ? 7.114 59.665 67.938 1.00 26.99 119 HIS A C 1
ATOM 948 O O . HIS A 1 126 ? 6.596 59.306 66.860 1.00 30.01 119 HIS A O 1
ATOM 955 N N . LEU A 1 127 ? 8.410 59.923 68.121 1.00 25.54 120 LEU A N 1
ATOM 956 C CA . LEU A 1 127 ? 9.433 59.803 67.065 1.00 25.53 120 LEU A CA 1
ATOM 957 C C . LEU A 1 127 ? 9.539 58.351 66.606 1.00 24.86 120 LEU A C 1
ATOM 958 O O . LEU A 1 127 ? 9.960 58.147 65.436 1.00 20.20 120 LEU A O 1
ATOM 963 N N . PHE A 1 128 ? 9.194 57.394 67.483 1.00 25.51 121 PHE A N 1
ATOM 964 C CA . PHE A 1 128 ? 9.571 55.970 67.269 1.00 26.26 121 PHE A CA 1
ATOM 965 C C . PHE A 1 128 ? 8.398 55.019 67.105 1.00 24.85 121 PHE A C 1
ATOM 966 O O . PHE A 1 128 ? 8.657 53.857 66.878 1.00 30.03 121 PHE A O 1
ATOM 974 N N . GLU A 1 129 ? 7.175 55.466 67.190 1.00 29.05 122 GLU A N 1
ATOM 975 C CA . GLU A 1 129 ? 5.992 54.588 66.966 1.00 32.77 122 GLU A CA 1
ATOM 976 C C . GLU A 1 129 ? 5.945 54.239 65.494 1.00 33.59 122 GLU A C 1
ATOM 977 O O . GLU A 1 129 ? 6.189 55.092 64.704 1.00 41.53 122 GLU A O 1
ATOM 983 N N . GLY A 1 130 ? 5.720 53.001 65.113 1.00 35.74 123 GLY A N 1
ATOM 984 C CA . GLY A 1 130 ? 5.479 52.720 63.682 1.00 35.51 123 GLY A CA 1
ATOM 985 C C . GLY A 1 130 ? 6.559 51.874 63.068 1.00 32.67 123 GLY A C 1
ATOM 986 O O . GLY A 1 130 ? 6.315 51.219 62.116 1.00 42.85 123 GLY A O 1
ATOM 987 N N . PHE A 1 131 ? 7.724 51.825 63.625 1.00 33.42 124 PHE A N 1
ATOM 988 C CA . PHE A 1 131 ? 8.811 51.003 63.042 1.00 35.06 124 PHE A CA 1
ATOM 989 C C . PHE A 1 131 ? 8.526 49.514 63.299 1.00 43.45 124 PHE A C 1
ATOM 990 O O . PHE A 1 131 ? 7.919 49.118 64.315 1.00 48.36 124 PHE A O 1
ATOM 998 N N . ASP A 1 132 ? 8.928 48.697 62.326 1.00 52.10 125 ASP A N 1
ATOM 999 C CA . ASP A 1 132 ? 8.690 47.229 62.285 1.00 56.78 125 ASP A CA 1
ATOM 1000 C C . ASP A 1 132 ? 9.621 46.561 63.298 1.00 54.88 125 ASP A C 1
ATOM 1001 O O . ASP A 1 132 ? 10.836 46.581 63.156 1.00 56.47 125 ASP A O 1
ATOM 1006 N N . PRO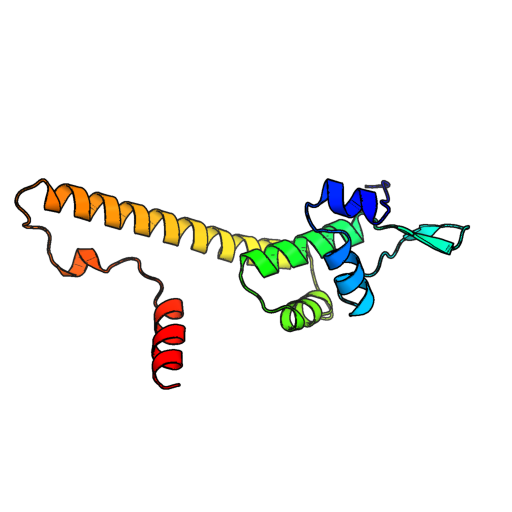 A 1 133 ? 9.099 45.954 64.375 1.00 56.12 126 PRO A N 1
ATOM 1007 C CA . PRO A 1 133 ? 9.962 45.312 65.358 1.00 57.30 126 PRO A CA 1
ATOM 1008 C C . PRO A 1 133 ? 10.677 44.072 64.813 1.00 59.92 126 PRO A C 1
ATOM 1009 O O . PRO A 1 133 ? 11.756 43.730 65.326 1.00 56.69 126 PRO A O 1
ATOM 1013 N N . GLU A 1 134 ? 10.042 43.430 63.845 1.00 62.73 127 GLU A N 1
ATOM 1014 C CA . GLU A 1 134 ? 10.580 42.211 63.218 1.00 71.85 127 GLU A CA 1
ATOM 1015 C C . GLU A 1 134 ? 11.864 42.587 62.494 1.00 72.37 127 GLU A C 1
ATOM 1016 O O . GLU A 1 134 ? 12.856 41.908 62.683 1.00 76.61 127 GLU A O 1
ATOM 1022 N N . LYS A 1 135 ? 11.804 43.648 61.697 1.00 74.29 128 LYS A N 1
ATOM 1023 C CA . LYS A 1 135 ? 12.967 44.142 60.919 1.00 75.29 128 LYS A CA 1
ATOM 1024 C C . LYS A 1 135 ? 14.094 44.607 61.848 1.00 78.48 128 LYS A C 1
ATOM 1025 O O . LYS A 1 135 ? 15.245 44.647 61.394 1.00 73.06 128 LYS A O 1
ATOM 1031 N N . GLN A 1 136 ? 13.754 44.965 63.083 1.00 74.21 129 GLN A N 1
ATOM 1032 C CA . GLN A 1 136 ? 14.769 45.406 64.061 1.00 68.04 129 GLN A CA 1
ATOM 1033 C C . GLN A 1 136 ? 15.431 44.161 64.646 1.00 69.85 129 GLN A C 1
ATOM 1034 O O . GLN A 1 136 ? 16.645 44.137 64.748 1.00 76.52 129 GLN A O 1
ATOM 1040 N N . ALA A 1 137 ? 14.646 43.145 64.979 1.00 68.94 130 ALA A N 1
ATOM 1041 C CA . ALA A 1 137 ? 15.234 41.915 65.542 1.00 66.69 130 ALA A CA 1
ATOM 1042 C C . ALA A 1 137 ? 16.209 41.290 64.540 1.00 67.02 130 ALA A C 1
ATOM 1043 O O . ALA A 1 137 ? 17.302 40.905 64.961 1.00 63.42 130 ALA A O 1
ATOM 1045 N N . ARG A 1 138 ? 15.822 41.208 63.269 1.00 63.61 131 ARG A N 1
ATOM 1046 C CA . ARG A 1 138 ? 16.664 40.590 62.216 1.00 72.72 131 ARG A CA 1
ATOM 1047 C C . ARG A 1 138 ? 17.933 41.404 62.008 1.00 70.96 131 ARG A C 1
ATOM 1048 O O . ARG A 1 138 ? 18.811 40.917 61.327 1.00 75.52 131 ARG A O 1
ATOM 1056 N N . HIS A 1 139 ? 17.978 42.619 62.534 1.00 70.47 132 HIS A N 1
ATOM 1057 C CA . HIS A 1 139 ? 19.152 43.507 62.358 1.00 70.40 132 HIS A CA 1
ATOM 1058 C C . HIS A 1 139 ? 20.004 43.477 63.617 1.00 69.75 132 HIS A C 1
ATOM 1059 O O . HIS A 1 139 ? 21.222 43.520 63.505 1.00 71.43 132 HIS A O 1
ATOM 1066 N N . GLU A 1 140 ? 19.363 43.390 64.763 1.00 69.58 133 GLU A N 1
ATOM 1067 C CA . GLU A 1 140 ? 20.149 43.243 65.995 1.00 74.13 133 GLU A CA 1
ATOM 1068 C C . GLU A 1 140 ? 20.789 41.863 65.987 1.00 74.78 133 GLU A C 1
ATOM 1069 O O . GLU A 1 140 ? 21.952 41.757 66.335 1.00 79.42 133 GLU A O 1
ATOM 1075 N N . ALA A 1 141 ? 20.061 40.870 65.499 1.00 75.32 134 ALA A N 1
ATOM 1076 C CA . ALA A 1 141 ? 20.619 39.502 65.381 1.00 71.28 134 ALA A CA 1
ATOM 1077 C C . ALA A 1 141 ? 21.840 39.462 64.464 1.00 66.82 134 ALA A C 1
ATOM 1078 O O . ALA A 1 141 ? 22.727 38.661 64.712 1.00 70.57 134 ALA A O 1
ATOM 1080 N N . TRP A 1 142 ? 21.825 40.264 63.410 1.00 67.43 135 TRP A N 1
ATOM 1081 C CA . TRP A 1 142 ? 22.915 40.379 62.419 1.00 68.37 135 TRP A CA 1
ATOM 1082 C C . TRP A 1 142 ? 24.130 41.052 63.051 1.00 68.44 135 TRP A C 1
ATOM 1083 O O . TRP A 1 142 ? 25.253 40.687 62.712 1.00 63.46 135 TRP A O 1
ATOM 1094 N N . LEU A 1 143 ? 23.888 42.007 63.941 1.00 72.44 136 LEU A N 1
ATOM 1095 C CA . LEU A 1 143 ? 24.987 42.785 64.583 1.00 71.64 136 LEU A CA 1
ATOM 1096 C C . LEU A 1 143 ? 25.778 41.918 65.561 1.00 72.95 136 LEU A C 1
ATOM 1097 O O . LEU A 1 143 ? 26.940 42.276 65.809 1.00 84.14 136 LEU A O 1
ATOM 1102 N N . VAL A 1 144 ? 25.214 40.801 66.030 1.00 74.90 137 VAL A N 1
ATOM 1103 C CA . VAL A 1 144 ? 25.955 39.809 66.869 1.00 82.07 137 VAL A CA 1
ATOM 1104 C C . VAL A 1 144 ? 26.851 38.953 65.956 1.00 89.86 137 VAL A C 1
ATOM 1105 O O . VAL A 1 144 ? 27.619 38.132 66.488 1.00 95.28 137 VAL A O 1
ATOM 1109 N N . GLU A 1 145 ? 26.761 39.153 64.634 1.00 92.40 138 GLU A N 1
ATOM 1110 C CA . GLU A 1 145 ? 27.483 38.391 63.578 1.00 92.67 138 GLU A CA 1
ATOM 1111 C C . GLU A 1 145 ? 27.230 36.891 63.761 1.00 94.89 138 GLU A C 1
ATOM 1112 O O . GLU A 1 145 ? 26.070 36.534 63.826 1.00 95.97 138 GLU A O 1
#

Nearest PDB structures (foldseek):
  7cla-assembly1_A-2  TM=1.007E+00  e=2.507E-22  Caulobacter vibrioides CB15
  3qao-assembly1_A-2  TM=8.682E-01  e=1.286E-09  Listeria monocytogenes EGD-e
  2vz4-assembly1_A-2  TM=8.577E-01  e=7.729E-07  Streptomyces lividans
  3hh0-assembly1_A  TM=5.185E-01  e=1.670E-06  Bacillus cereus ATCC 14579
  5d8c-assembly1_A  TM=7.071E-01  e=1.056E-04  Haemophilus influenzae Rd KW20

Secondary structure (DSSP, 8-state):
----B-HHHHHHHHS--HHHHHHHHHTTSS---EE-TTS-EEB-HHHHHHHHHHHHHHHTT--HHHHHHHHH-TT--HHHHHHHHHHHHHHHHHHHHHHHHHHHHHHHHHTTTS-S-GGGGSTT--HHHHHHHHHHHT-